Protein AF-A0A2I1I571-F1 (afdb_monomer_lite)

InterPro domains:
  IPR006336 Glutamate--cysteine ligase, GCS2 [PF04107] (4-107)
  IPR014746 Glutamine synthetase/guanido kinase, catalytic domain [SSF55931] (3-124)
  IPR050141 Glutamate--cysteine ligase type 2, YbdK subfamily [PTHR36510] (3-128)

Organism: NCBI:txid131111

pLDDT: mean 93.14, std 6.76, range [50.69, 98.62]

Radius of gyration: 17.2 Å; chains: 1; bounding box: 39×29×45 Å

Sequence (133 aa):
MTELRALSALVHALVETVSRDLDRGVAPVVLPRELLELNKWRASRFGTDADLVVNSAGDVAPFAQLLSDVLEWVRSAGVDLGCVEDLSVCAQMVGAGSQVSRLRAAFSSAADLRGPVRHAVAELRAGRPLWVD

Foldseek 3Di:
DLLVLLVVLLVQLVVVLQVVCVVVVNDDADEDPVLVVVQVVQCVVQPQQGWHQDHNVRDTDRSLVVLVVSLVSSVVVCVVVVNNVSNVVVNVCSVVHHLVVQLVVQVVVDPDNVSSVVLVVVCVVVVHHDDDD

Secondary structure (DSSP, 8-state):
-HHHHHHHHHHHHHHHHHHHHHHTT-PPP---HHHHHHHHHHHHHHGGG-EEE-STT--EEEHHHHHHHHHHHTHHHHHHTT-HHHHHHHHHHHHS--HHHHHHHHHHT-SSTHHHHHHHHHHHHHTS-----

Structure (mmCIF, N/CA/C/O backbone):
data_AF-A0A2I1I571-F1
#
_entry.id   AF-A0A2I1I571-F1
#
loop_
_atom_site.group_PDB
_atom_site.id
_atom_site.type_symbol
_atom_site.label_atom_id
_atom_site.label_alt_id
_atom_site.label_comp_id
_atom_site.label_asym_id
_atom_site.label_entity_id
_atom_site.label_seq_id
_atom_site.pdbx_PDB_ins_code
_atom_site.Cartn_x
_atom_site.Cartn_y
_atom_site.Cartn_z
_atom_site.occupancy
_atom_site.B_iso_or_equiv
_atom_site.auth_seq_id
_atom_site.auth_comp_id
_atom_site.auth_asym_id
_atom_site.auth_atom_id
_atom_site.pdbx_PDB_model_num
ATOM 1 N N . MET A 1 1 ? -5.675 -6.873 -16.491 1.00 85.12 1 MET A N 1
ATOM 2 C CA . MET A 1 1 ? -4.907 -5.900 -15.686 1.00 85.12 1 MET A CA 1
ATOM 3 C C . MET A 1 1 ? -4.801 -6.428 -14.263 1.00 85.12 1 MET A C 1
ATOM 5 O O . MET A 1 1 ? -5.714 -6.205 -13.484 1.00 85.12 1 MET A O 1
ATOM 9 N N . THR A 1 2 ? -3.755 -7.192 -13.946 1.00 91.38 2 THR A N 1
ATOM 10 C CA . THR A 1 2 ? -3.601 -7.864 -12.640 1.00 91.38 2 THR A CA 1
ATOM 11 C C . THR A 1 2 ? -3.270 -6.901 -11.502 1.00 91.38 2 THR A C 1
ATOM 13 O O . THR A 1 2 ? -3.966 -6.912 -10.499 1.00 91.38 2 THR A O 1
ATOM 16 N N . GLU A 1 3 ? -2.285 -6.013 -11.664 1.00 90.25 3 GLU A N 1
ATOM 17 C CA . GLU A 1 3 ? -1.891 -5.065 -10.602 1.00 90.25 3 GLU A CA 1
ATOM 18 C C . GLU A 1 3 ? -3.027 -4.094 -10.239 1.00 90.25 3 GLU A C 1
ATOM 20 O O . GLU A 1 3 ? -3.250 -3.805 -9.068 1.00 90.25 3 GLU A O 1
ATOM 25 N N . LEU A 1 4 ? -3.806 -3.644 -11.232 1.00 93.06 4 LEU A N 1
ATOM 26 C CA . LEU A 1 4 ? -4.989 -2.813 -10.986 1.00 93.06 4 LEU A CA 1
ATOM 27 C C . LEU A 1 4 ? -6.040 -3.562 -10.158 1.00 93.06 4 LEU A C 1
ATOM 29 O O . LEU A 1 4 ? -6.547 -3.013 -9.186 1.00 93.06 4 LEU A O 1
ATOM 33 N N . ARG A 1 5 ? -6.342 -4.817 -10.519 1.00 95.50 5 ARG A N 1
ATOM 34 C CA . ARG A 1 5 ? -7.282 -5.652 -9.760 1.00 95.50 5 ARG A CA 1
ATOM 35 C C . ARG A 1 5 ? -6.797 -5.888 -8.333 1.00 95.50 5 ARG A C 1
ATOM 37 O O . ARG A 1 5 ? -7.601 -5.784 -7.418 1.00 95.50 5 ARG A O 1
ATOM 44 N N . ALA A 1 6 ? -5.501 -6.128 -8.148 1.00 95.62 6 ALA A N 1
ATOM 45 C CA . ALA A 1 6 ? -4.889 -6.309 -6.836 1.00 95.62 6 ALA A CA 1
ATOM 46 C C . ALA A 1 6 ? -5.071 -5.073 -5.944 1.00 95.62 6 ALA A C 1
ATOM 48 O O . ALA A 1 6 ? -5.534 -5.182 -4.812 1.00 95.62 6 ALA A O 1
ATOM 49 N N . LEU A 1 7 ? -4.784 -3.877 -6.475 1.00 95.50 7 LEU A N 1
ATOM 50 C CA . LEU A 1 7 ? -4.987 -2.621 -5.750 1.00 95.50 7 LEU A CA 1
ATOM 51 C C . LEU A 1 7 ? -6.468 -2.370 -5.439 1.00 95.50 7 LEU A C 1
ATOM 53 O O . LEU A 1 7 ? -6.792 -1.969 -4.323 1.00 95.50 7 LEU A O 1
ATOM 57 N N . SER A 1 8 ? -7.372 -2.635 -6.387 1.00 97.94 8 SER A N 1
ATOM 58 C CA . SER A 1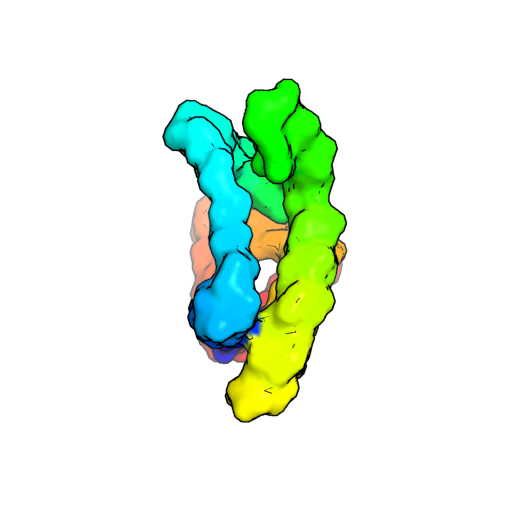 8 ? -8.817 -2.534 -6.149 1.00 97.94 8 SER A CA 1
ATOM 59 C C . SER A 1 8 ? -9.292 -3.510 -5.069 1.00 97.94 8 SER A C 1
ATOM 61 O O . SER A 1 8 ? -10.036 -3.109 -4.177 1.00 97.94 8 SER A O 1
ATOM 63 N N . ALA A 1 9 ? -8.830 -4.763 -5.109 1.00 98.25 9 ALA A N 1
ATOM 64 C CA . ALA A 1 9 ? -9.141 -5.778 -4.109 1.00 98.25 9 ALA A CA 1
ATOM 65 C C . ALA A 1 9 ? -8.639 -5.369 -2.719 1.00 98.25 9 ALA A C 1
ATOM 67 O O . ALA A 1 9 ? -9.403 -5.437 -1.761 1.00 98.25 9 ALA A O 1
ATOM 68 N N . LEU A 1 10 ? -7.400 -4.873 -2.618 1.00 98.19 10 LEU A N 1
ATOM 69 C CA . LEU A 1 10 ? -6.824 -4.393 -1.363 1.00 98.19 10 LEU A CA 1
ATOM 70 C C . LEU A 1 10 ? -7.628 -3.228 -0.779 1.00 98.19 10 LEU A C 1
ATOM 72 O O . LEU A 1 10 ? -7.955 -3.253 0.403 1.00 98.19 10 LEU A O 1
ATOM 76 N N . VAL A 1 11 ? -7.987 -2.233 -1.596 1.00 98.38 11 VAL A N 1
ATOM 77 C CA . VAL A 1 11 ? -8.801 -1.093 -1.143 1.00 98.38 11 VAL A CA 1
ATOM 78 C C . VAL A 1 11 ? -10.170 -1.559 -0.648 1.00 98.38 11 VAL A C 1
ATOM 80 O O . VAL A 1 11 ? -10.584 -1.158 0.436 1.00 98.38 11 VAL A O 1
ATOM 83 N N . HIS A 1 12 ? -10.866 -2.419 -1.398 1.00 98.44 12 HIS A N 1
ATOM 84 C CA . HIS A 1 12 ? -12.184 -2.914 -0.989 1.00 98.44 12 HIS A CA 1
ATOM 85 C C . HIS A 1 12 ? -12.114 -3.760 0.286 1.00 98.44 12 HIS A C 1
ATOM 87 O O . HIS A 1 12 ? -12.909 -3.550 1.198 1.00 98.44 12 HIS A O 1
ATOM 93 N N . ALA A 1 13 ? -11.145 -4.673 0.379 1.00 98.62 13 ALA A N 1
ATOM 94 C CA . ALA A 1 13 ? -10.983 -5.529 1.546 1.00 98.62 13 ALA A CA 1
ATOM 95 C C . ALA A 1 13 ? -10.575 -4.723 2.793 1.00 98.62 13 ALA A C 1
ATOM 97 O O . ALA A 1 13 ? -11.074 -5.001 3.881 1.00 98.62 13 ALA A O 1
ATOM 98 N N . LEU A 1 14 ? -9.741 -3.684 2.642 1.00 98.19 14 LEU A N 1
ATOM 99 C CA . LEU A 1 14 ? -9.412 -2.744 3.720 1.00 98.19 14 LEU A CA 1
ATOM 100 C C . LEU A 1 14 ? -10.646 -1.991 4.216 1.00 98.19 14 LEU A C 1
ATOM 102 O O . LEU A 1 14 ? -10.891 -1.960 5.417 1.00 98.19 14 LEU A O 1
ATOM 106 N N . VAL A 1 15 ? -11.420 -1.393 3.306 1.00 97.94 15 VAL A N 1
ATOM 107 C CA . VAL A 1 15 ? -12.623 -0.629 3.671 1.00 97.94 15 VAL A CA 1
ATOM 108 C C . VAL A 1 15 ? -13.629 -1.518 4.397 1.00 97.94 15 VAL A C 1
ATOM 110 O O . VAL A 1 15 ? -14.120 -1.135 5.455 1.00 97.94 15 VAL A O 1
ATOM 113 N N . GLU A 1 16 ? -13.887 -2.717 3.875 1.00 98.38 16 GLU A N 1
ATOM 114 C CA . GLU A 1 16 ? -14.800 -3.679 4.496 1.00 98.38 16 GLU A CA 1
ATOM 115 C C . GLU A 1 16 ? -14.307 -4.122 5.879 1.00 98.38 16 GLU A C 1
ATOM 117 O O . GLU A 1 16 ? -15.068 -4.135 6.845 1.00 98.38 16 GLU A O 1
ATOM 122 N N . THR A 1 17 ? -13.017 -4.440 6.007 1.00 98.31 17 THR A N 1
ATOM 123 C CA . THR A 1 17 ? -12.438 -4.879 7.285 1.00 98.31 17 THR A CA 1
ATOM 124 C C . THR A 1 17 ? -12.499 -3.767 8.332 1.00 98.31 17 THR A C 1
ATOM 126 O O . THR A 1 17 ? -12.945 -4.013 9.452 1.00 98.31 17 THR A O 1
ATOM 129 N N . VAL A 1 18 ? -12.149 -2.530 7.957 1.00 97.12 18 VAL A N 1
ATOM 130 C CA . VAL A 1 18 ? -12.264 -1.354 8.834 1.00 97.12 18 VAL A CA 1
ATOM 131 C C . VAL A 1 18 ? -13.719 -1.094 9.222 1.00 97.12 18 VAL A C 1
ATOM 133 O O . VAL A 1 18 ? -13.983 -0.790 10.381 1.00 97.12 18 VAL A O 1
ATOM 136 N N . SER A 1 19 ? -14.671 -1.240 8.295 1.00 97.38 19 SER A N 1
ATOM 137 C CA . SER A 1 19 ? -16.100 -1.092 8.602 1.00 97.38 19 SER A CA 1
ATOM 138 C C . SER A 1 19 ? -16.547 -2.096 9.667 1.00 97.38 19 SER A C 1
ATOM 140 O O . SER A 1 19 ? -17.153 -1.707 10.662 1.00 97.38 19 SER A O 1
ATOM 142 N N . ARG A 1 20 ? -16.178 -3.375 9.514 1.00 97.62 20 ARG A N 1
ATOM 143 C CA . ARG A 1 20 ? -16.486 -4.427 10.498 1.00 97.62 20 ARG A CA 1
ATOM 144 C C . ARG A 1 20 ? -15.832 -4.172 11.852 1.00 97.62 20 ARG A C 1
ATOM 146 O O . ARG A 1 20 ? -16.424 -4.479 12.883 1.00 97.62 20 ARG A O 1
ATOM 153 N N . ASP A 1 21 ? -14.605 -3.660 11.861 1.00 97.69 21 ASP A N 1
ATOM 154 C CA . ASP A 1 21 ? -13.910 -3.295 13.095 1.00 97.69 21 ASP A CA 1
ATOM 155 C C . ASP A 1 21 ? -14.633 -2.158 13.822 1.00 97.69 21 ASP A C 1
ATOM 157 O O . ASP A 1 21 ? -14.888 -2.273 15.023 1.00 97.69 21 ASP A O 1
ATOM 161 N N . LEU A 1 22 ? -15.073 -1.128 13.096 1.00 97.12 22 LEU A N 1
ATOM 162 C CA . LEU A 1 22 ? -15.876 -0.041 13.656 1.00 97.12 22 LEU A CA 1
ATOM 163 C C . LEU A 1 22 ? -17.208 -0.540 14.229 1.00 97.12 22 LEU A C 1
ATOM 165 O O . LEU A 1 22 ? -17.551 -0.172 15.354 1.00 97.12 22 LEU A O 1
ATOM 169 N N . ASP A 1 23 ? -17.915 -1.427 13.522 1.00 97.81 23 ASP A N 1
ATOM 170 C CA . ASP A 1 23 ? -19.165 -2.035 14.004 1.00 97.81 23 ASP A CA 1
ATOM 171 C C . ASP A 1 23 ? -18.959 -2.872 15.281 1.00 97.81 23 ASP A C 1
ATOM 173 O O . ASP A 1 23 ? -19.856 -2.984 16.119 1.00 97.81 23 ASP A O 1
ATOM 177 N N . ARG A 1 24 ? -17.755 -3.431 15.472 1.00 97.69 24 ARG A N 1
ATOM 178 C CA . ARG A 1 24 ? -17.343 -4.145 16.693 1.00 97.69 24 ARG A CA 1
ATOM 179 C C . ARG A 1 24 ? -16.814 -3.230 17.803 1.00 97.69 24 ARG A C 1
ATOM 181 O O . ARG A 1 24 ? -16.449 -3.728 18.868 1.00 97.69 24 ARG A O 1
ATOM 188 N N . GLY A 1 25 ? -16.754 -1.918 17.583 1.00 97.75 25 GLY A N 1
ATOM 189 C CA . GLY A 1 25 ? -16.200 -0.953 18.536 1.00 97.75 25 GLY A CA 1
ATOM 190 C C . GLY A 1 25 ? -14.667 -0.908 18.576 1.00 97.75 25 GLY A C 1
ATOM 191 O O . GLY A 1 25 ? -14.098 -0.360 19.520 1.00 97.75 25 GLY A O 1
ATOM 192 N N . VAL A 1 26 ? -13.987 -1.466 17.572 1.00 97.06 26 VAL A N 1
ATOM 193 C CA . VAL A 1 26 ? -12.531 -1.379 17.408 1.00 97.06 26 VAL A CA 1
ATOM 194 C C . VAL A 1 26 ? -12.201 -0.100 16.639 1.00 97.06 26 VAL A C 1
ATOM 196 O O . VAL A 1 26 ? -12.469 0.022 15.445 1.00 97.06 26 VAL A O 1
ATOM 199 N N . ALA A 1 27 ? -11.626 0.882 17.332 1.00 91.50 27 ALA A N 1
ATOM 200 C CA . ALA A 1 27 ? -11.228 2.144 16.717 1.00 91.50 27 ALA A CA 1
ATOM 201 C C . ALA A 1 27 ? -9.887 2.014 15.965 1.00 91.50 27 ALA A C 1
ATOM 203 O O . ALA A 1 27 ? -8.982 1.326 16.445 1.00 91.50 27 ALA A O 1
ATOM 204 N N . PRO A 1 28 ? -9.711 2.708 14.826 1.00 87.31 28 PRO A N 1
ATOM 205 C CA . PRO A 1 28 ? -8.441 2.728 14.114 1.00 87.31 28 PRO A CA 1
ATOM 206 C C . PRO A 1 28 ? -7.359 3.457 14.918 1.00 87.31 28 PRO A C 1
ATOM 208 O O . PRO A 1 28 ? -7.624 4.432 15.625 1.00 87.31 28 PRO A O 1
ATOM 211 N N . VAL A 1 29 ? -6.111 3.017 14.752 1.00 86.19 29 VAL A N 1
ATOM 212 C CA . VAL A 1 29 ? -4.949 3.720 15.305 1.00 86.19 29 VAL A CA 1
ATOM 213 C C . VAL A 1 29 ? -4.794 5.066 14.599 1.00 86.19 29 VAL A C 1
ATOM 215 O O . VAL A 1 29 ? -4.704 5.135 13.373 1.00 86.19 29 VAL A O 1
ATOM 218 N N . VAL A 1 30 ? -4.727 6.144 15.378 1.00 89.12 30 VAL A N 1
ATOM 219 C CA . VAL A 1 30 ? -4.508 7.499 14.863 1.00 89.12 30 VAL A CA 1
ATOM 220 C C . VAL A 1 30 ? -3.061 7.900 15.117 1.00 89.12 30 VAL A C 1
ATOM 222 O O . VAL A 1 30 ? -2.644 8.074 16.261 1.00 89.12 30 VAL A O 1
ATOM 225 N N . LEU A 1 31 ? -2.295 8.064 14.039 1.00 92.94 31 LEU A N 1
ATOM 226 C CA . LEU A 1 31 ? -0.953 8.640 14.100 1.00 92.94 31 LEU A CA 1
ATOM 227 C C . LEU A 1 31 ? -1.017 10.171 13.964 1.00 92.94 31 LEU A C 1
ATOM 229 O O . LEU A 1 31 ? -1.855 10.680 13.211 1.00 92.94 31 LEU A O 1
ATOM 233 N N . PRO A 1 32 ? -0.111 10.915 14.630 1.00 95.75 32 PRO A N 1
ATOM 234 C CA . PRO A 1 32 ? 0.128 12.326 14.344 1.00 95.75 32 PRO A CA 1
ATOM 235 C C . PRO A 1 32 ? 0.297 12.589 12.844 1.00 95.75 32 PRO A C 1
ATOM 237 O O . PRO A 1 32 ? 0.902 11.790 12.119 1.00 95.75 32 PRO A O 1
ATOM 240 N N . ARG A 1 33 ? -0.217 13.731 12.372 1.00 95.88 33 ARG A N 1
ATOM 241 C CA . ARG A 1 33 ? -0.211 14.101 10.948 1.00 95.88 33 ARG A CA 1
ATOM 242 C C . ARG A 1 33 ? 1.198 14.078 10.367 1.00 95.88 33 ARG A C 1
ATOM 244 O O . ARG A 1 33 ? 1.394 13.625 9.246 1.00 95.88 33 ARG A O 1
ATOM 251 N N . GLU A 1 34 ? 2.169 14.539 11.134 1.00 96.69 34 GLU A N 1
ATOM 252 C CA . GLU A 1 34 ? 3.569 14.645 10.746 1.00 96.69 34 GLU A CA 1
ATOM 253 C C . GLU A 1 34 ? 4.170 13.262 10.451 1.00 96.69 34 GLU A C 1
ATOM 255 O O . GLU A 1 34 ? 4.916 13.107 9.484 1.00 96.69 34 GLU A O 1
ATOM 260 N N . LEU A 1 35 ? 3.789 12.235 11.223 1.00 97.31 35 LEU A N 1
ATOM 261 C CA . LEU A 1 35 ? 4.228 10.853 11.001 1.00 97.31 35 LEU A CA 1
ATOM 262 C C . LEU A 1 35 ? 3.553 10.229 9.771 1.00 97.31 35 LEU A C 1
ATOM 264 O O . LEU A 1 35 ? 4.193 9.487 9.026 1.00 97.31 35 LEU A O 1
ATOM 268 N N . LEU A 1 36 ? 2.288 10.571 9.505 1.00 95.69 36 LEU A N 1
ATOM 269 C CA . LEU A 1 36 ? 1.607 10.156 8.273 1.00 95.69 36 LEU A CA 1
ATOM 270 C C . LEU A 1 36 ? 2.261 10.769 7.028 1.00 95.69 36 LEU A C 1
ATOM 272 O O . LEU A 1 36 ? 2.478 10.067 6.039 1.00 95.69 36 LEU A O 1
ATOM 276 N N . GLU A 1 37 ? 2.608 12.058 7.067 1.00 97.75 37 GLU A N 1
ATOM 277 C CA . GLU A 1 37 ? 3.320 12.719 5.966 1.00 97.75 37 GLU A CA 1
ATOM 278 C C . GLU A 1 37 ? 4.734 12.151 5.776 1.00 97.75 37 GLU A C 1
ATOM 280 O O . GLU A 1 37 ? 5.164 11.933 4.640 1.00 97.75 37 GLU A O 1
ATOM 285 N N . LEU A 1 38 ? 5.429 11.807 6.866 1.00 97.81 38 LEU A N 1
ATOM 286 C CA . LEU A 1 38 ? 6.706 11.099 6.793 1.00 97.81 38 LEU A CA 1
ATOM 287 C C . LEU A 1 38 ? 6.557 9.741 6.091 1.00 97.81 38 LEU A C 1
ATOM 289 O O . LEU A 1 38 ? 7.341 9.432 5.193 1.00 97.81 38 LEU A O 1
ATOM 293 N N . ASN A 1 39 ? 5.536 8.952 6.435 1.00 97.38 39 ASN A N 1
ATOM 294 C CA . ASN A 1 39 ? 5.267 7.678 5.764 1.00 97.38 39 ASN A CA 1
ATOM 295 C C . ASN A 1 39 ? 4.974 7.855 4.271 1.00 97.38 39 ASN A C 1
ATOM 297 O O . ASN A 1 39 ? 5.512 7.104 3.458 1.00 97.38 39 ASN A O 1
ATOM 301 N N . LYS A 1 40 ? 4.200 8.876 3.880 1.00 97.44 40 LYS A N 1
ATOM 302 C CA . LYS A 1 40 ? 3.957 9.189 2.460 1.00 97.44 40 LYS A CA 1
ATOM 303 C C . LYS A 1 40 ? 5.248 9.520 1.719 1.00 97.44 40 LYS A C 1
ATOM 305 O O . LYS A 1 40 ? 5.451 9.045 0.598 1.00 97.44 40 LYS A O 1
ATOM 310 N N . TRP A 1 41 ? 6.131 10.306 2.334 1.00 97.69 41 TRP A N 1
ATOM 311 C CA . TRP A 1 41 ? 7.431 10.625 1.750 1.00 97.69 41 TRP A CA 1
ATOM 312 C C . TRP A 1 41 ? 8.305 9.371 1.600 1.00 97.69 41 TRP A C 1
ATOM 314 O O . TRP A 1 41 ? 8.827 9.123 0.511 1.00 97.69 41 TRP A O 1
ATOM 324 N N . ARG A 1 42 ? 8.414 8.540 2.650 1.00 97.44 42 ARG A N 1
ATOM 325 C CA . ARG A 1 42 ? 9.199 7.290 2.631 1.00 97.44 42 ARG A CA 1
ATOM 326 C C . ARG A 1 42 ? 8.683 6.328 1.561 1.00 97.44 42 ARG A C 1
ATOM 328 O O . ARG A 1 42 ? 9.473 5.862 0.742 1.00 97.44 42 ARG A O 1
ATOM 335 N N . ALA A 1 43 ? 7.370 6.116 1.495 1.00 95.25 43 ALA A N 1
ATOM 336 C CA . ALA A 1 43 ? 6.737 5.286 0.472 1.00 95.25 43 ALA A CA 1
ATOM 337 C C . ALA A 1 43 ? 6.990 5.825 -0.947 1.00 95.25 43 ALA A C 1
ATOM 339 O O . ALA A 1 43 ? 7.339 5.066 -1.846 1.00 95.25 43 ALA A O 1
ATOM 340 N N . SER A 1 44 ? 6.902 7.142 -1.153 1.00 94.88 44 SER A N 1
ATOM 341 C CA . SER A 1 44 ? 7.174 7.750 -2.465 1.00 94.88 44 SER A CA 1
ATOM 342 C C . SER A 1 44 ? 8.642 7.614 -2.885 1.00 94.88 44 SER A C 1
ATOM 344 O O . SER A 1 44 ? 8.943 7.480 -4.071 1.00 94.88 44 SER A O 1
ATOM 346 N N . ARG A 1 45 ? 9.574 7.661 -1.925 1.00 94.50 45 ARG A N 1
ATOM 347 C CA . ARG A 1 45 ? 11.018 7.643 -2.192 1.00 94.50 45 ARG A CA 1
ATOM 348 C C . ARG A 1 45 ? 11.594 6.239 -2.361 1.00 94.50 45 ARG A C 1
ATOM 350 O O . ARG A 1 45 ? 12.509 6.069 -3.175 1.00 94.50 45 ARG A O 1
ATOM 357 N N . PHE A 1 46 ? 11.117 5.286 -1.565 1.00 92.69 46 PHE A N 1
ATOM 358 C CA . PHE A 1 46 ? 11.670 3.933 -1.465 1.00 92.69 46 PHE A CA 1
ATOM 359 C C . PHE A 1 46 ? 10.713 2.852 -1.984 1.00 92.69 46 PHE A C 1
ATOM 361 O O . PHE A 1 46 ? 11.136 1.723 -2.203 1.00 92.69 46 PHE A O 1
ATOM 368 N N . GLY A 1 47 ? 9.451 3.189 -2.263 1.00 91.25 47 GLY A N 1
ATOM 369 C CA . GLY A 1 47 ? 8.476 2.239 -2.790 1.00 91.25 47 GLY A CA 1
ATOM 370 C C . GLY A 1 47 ? 8.269 1.062 -1.840 1.00 91.25 47 GLY A C 1
ATOM 371 O O . GLY A 1 47 ? 8.031 1.250 -0.650 1.00 91.25 47 GLY A O 1
ATOM 372 N N . THR A 1 48 ? 8.381 -0.152 -2.379 1.00 91.12 48 THR A N 1
ATOM 373 C CA . THR A 1 48 ? 8.221 -1.410 -1.635 1.00 91.12 48 THR A CA 1
ATOM 374 C C . THR A 1 48 ? 9.339 -1.678 -0.626 1.00 91.12 48 THR A C 1
ATOM 376 O O . THR A 1 48 ? 9.140 -2.485 0.275 1.00 91.12 48 THR A O 1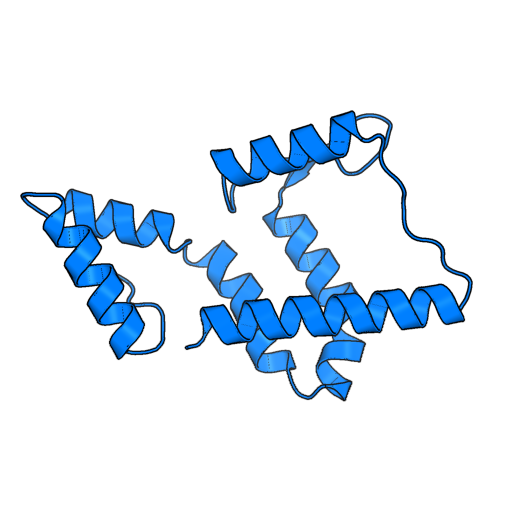
ATOM 379 N N . ASP A 1 49 ? 10.471 -0.978 -0.745 1.00 92.12 49 ASP A N 1
ATOM 380 C CA . ASP A 1 49 ? 11.640 -1.118 0.134 1.00 92.12 49 ASP A CA 1
ATOM 381 C C . ASP A 1 49 ? 11.615 -0.113 1.304 1.00 92.12 49 ASP A C 1
ATOM 383 O O . ASP A 1 49 ? 12.613 0.082 1.995 1.00 92.12 49 ASP A O 1
AT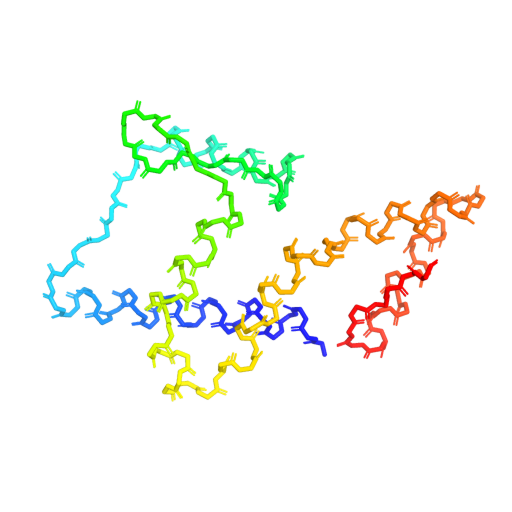OM 387 N N . ALA A 1 50 ? 10.502 0.599 1.504 1.00 95.56 50 ALA A N 1
ATOM 388 C CA . ALA A 1 50 ? 10.365 1.557 2.592 1.00 95.56 50 ALA A CA 1
ATOM 389 C C . ALA A 1 50 ? 10.194 0.849 3.945 1.00 95.56 50 ALA A C 1
ATOM 391 O O . ALA A 1 50 ? 9.355 -0.040 4.068 1.00 95.56 50 ALA A O 1
ATOM 392 N N . ASP A 1 51 ? 10.859 1.333 4.996 1.00 97.69 51 ASP A N 1
ATOM 393 C CA . ASP A 1 51 ? 10.339 1.142 6.359 1.00 97.69 51 ASP A CA 1
ATOM 394 C C . ASP A 1 51 ? 9.324 2.242 6.667 1.00 97.69 51 ASP A C 1
ATOM 396 O O . ASP A 1 51 ? 9.536 3.393 6.278 1.00 97.69 51 ASP A O 1
ATOM 400 N N . LEU A 1 52 ? 8.243 1.922 7.368 1.00 97.62 52 LEU A N 1
ATOM 401 C CA . LEU A 1 52 ? 7.191 2.866 7.740 1.00 97.62 52 LEU A CA 1
ATOM 402 C C . LEU A 1 52 ? 7.092 2.981 9.256 1.00 97.62 52 LEU A C 1
ATOM 404 O O . LEU A 1 52 ? 7.283 2.002 9.969 1.00 97.62 52 LEU A O 1
ATOM 408 N N . VAL A 1 53 ? 6.771 4.178 9.737 1.00 97.25 53 VAL A N 1
ATOM 409 C CA . VAL A 1 53 ? 6.464 4.449 11.141 1.00 97.25 53 VAL A CA 1
ATOM 410 C C . VAL A 1 53 ? 5.144 3.776 11.512 1.00 97.25 53 VAL A C 1
ATOM 412 O O . VAL A 1 53 ? 4.139 4.003 10.833 1.00 97.25 53 VAL A O 1
ATOM 415 N N . VAL A 1 54 ? 5.140 2.979 12.582 1.00 95.62 54 VAL A N 1
ATOM 416 C CA . VAL A 1 54 ? 3.993 2.143 12.989 1.00 95.62 54 VAL A CA 1
ATOM 417 C C . VAL A 1 54 ? 3.283 2.629 14.251 1.00 95.62 54 VAL A C 1
ATOM 419 O O . VAL A 1 54 ? 2.169 2.196 14.536 1.00 95.62 54 VAL A O 1
ATOM 422 N N . ASN A 1 55 ? 3.898 3.530 15.018 1.00 94.38 55 ASN A N 1
ATOM 423 C CA . ASN A 1 55 ? 3.314 4.061 16.246 1.00 94.38 55 ASN A CA 1
ATOM 424 C C . ASN A 1 55 ? 3.781 5.495 16.543 1.00 94.38 55 ASN A C 1
ATOM 426 O O . ASN A 1 55 ? 4.655 6.048 15.875 1.00 94.38 55 ASN A O 1
ATOM 430 N N . SER A 1 56 ? 3.191 6.106 17.571 1.00 92.44 56 SER A N 1
ATOM 431 C CA . SER A 1 56 ? 3.515 7.470 18.003 1.00 92.44 56 SER A CA 1
ATOM 432 C C . SER A 1 56 ? 4.892 7.613 18.659 1.00 92.44 56 SER A C 1
ATOM 434 O O . SER A 1 56 ? 5.353 8.739 18.819 1.00 92.44 56 SER A O 1
ATOM 436 N N . ALA A 1 57 ? 5.541 6.508 19.046 1.00 93.19 57 ALA A N 1
ATOM 437 C CA . ALA A 1 57 ? 6.911 6.518 19.561 1.00 93.19 57 ALA A CA 1
ATOM 438 C C . ALA A 1 57 ? 7.956 6.639 18.436 1.00 93.19 57 ALA A C 1
ATOM 440 O O . ALA A 1 57 ? 9.116 6.936 18.710 1.00 93.19 57 ALA A O 1
ATOM 441 N N . GLY A 1 58 ? 7.539 6.473 17.175 1.00 92.94 58 GLY A N 1
ATOM 442 C CA . GLY A 1 58 ? 8.419 6.569 16.015 1.00 92.94 58 GLY A CA 1
ATOM 443 C C . GLY A 1 58 ? 9.069 5.245 15.618 1.00 92.94 58 GLY A C 1
ATOM 444 O O . GLY A 1 58 ? 9.980 5.263 14.791 1.00 92.94 58 GLY A O 1
ATOM 445 N N . ASP A 1 59 ? 8.607 4.115 16.165 1.00 96.44 59 ASP A N 1
ATOM 446 C CA . ASP A 1 59 ? 9.099 2.799 15.755 1.00 96.44 59 ASP A CA 1
ATOM 447 C C . ASP A 1 59 ? 8.800 2.559 14.275 1.00 96.44 59 ASP A C 1
ATOM 449 O O . ASP A 1 59 ? 7.766 2.999 13.759 1.00 96.44 59 ASP A O 1
ATOM 453 N N . VAL A 1 60 ? 9.698 1.845 13.595 1.00 97.75 60 VAL A N 1
ATOM 454 C CA . VAL A 1 60 ? 9.595 1.558 12.162 1.00 97.75 60 VAL A CA 1
ATOM 455 C C . VAL A 1 60 ? 9.560 0.061 11.881 1.00 97.75 60 VAL A C 1
ATOM 457 O O . VAL A 1 60 ? 10.201 -0.721 12.580 1.00 97.75 60 VAL A O 1
ATOM 460 N N . ALA A 1 61 ? 8.848 -0.327 10.824 1.00 97.88 61 ALA A N 1
ATOM 461 C CA . ALA A 1 61 ? 8.832 -1.694 10.313 1.00 97.88 61 ALA A CA 1
ATOM 462 C C . ALA A 1 61 ? 8.884 -1.722 8.774 1.00 97.88 61 ALA A C 1
ATOM 464 O O . ALA A 1 61 ? 8.349 -0.806 8.137 1.00 97.88 61 ALA A O 1
ATOM 465 N N . PRO A 1 62 ? 9.476 -2.764 8.159 1.00 97.19 62 PRO A N 1
ATOM 466 C CA . PRO A 1 62 ? 9.523 -2.895 6.706 1.00 97.19 62 PRO A CA 1
ATOM 467 C C . PRO A 1 62 ? 8.122 -2.979 6.093 1.00 97.19 62 PRO A C 1
ATOM 469 O O . PRO A 1 62 ? 7.279 -3.745 6.565 1.00 97.19 62 PRO A O 1
ATOM 472 N N . PHE A 1 63 ? 7.882 -2.263 4.991 1.00 95.50 63 PHE A N 1
ATOM 473 C CA . PHE A 1 63 ? 6.604 -2.299 4.271 1.00 95.50 63 PHE A CA 1
ATOM 474 C C . PHE A 1 63 ? 6.207 -3.719 3.859 1.00 95.50 63 PHE A C 1
ATOM 476 O O . PHE A 1 63 ? 5.035 -4.070 3.944 1.00 95.50 63 PHE A O 1
ATOM 483 N N . ALA A 1 64 ? 7.171 -4.552 3.461 1.00 93.19 64 ALA A N 1
ATOM 484 C CA . ALA A 1 64 ? 6.916 -5.944 3.105 1.00 93.19 64 ALA A CA 1
ATOM 485 C C . ALA A 1 64 ? 6.271 -6.743 4.252 1.00 93.19 64 ALA A C 1
ATOM 487 O O . ALA A 1 64 ? 5.323 -7.492 4.018 1.00 93.19 64 ALA A O 1
ATOM 488 N N . GLN A 1 65 ? 6.742 -6.539 5.487 1.00 96.06 65 GLN A N 1
ATOM 489 C CA . GLN A 1 65 ? 6.151 -7.166 6.668 1.00 96.06 65 GLN A CA 1
ATOM 490 C C . GLN A 1 65 ? 4.757 -6.597 6.942 1.00 96.06 65 GLN A C 1
ATOM 492 O O . GLN A 1 65 ? 3.801 -7.354 7.080 1.00 96.06 65 GLN A O 1
ATOM 497 N N . LEU A 1 66 ? 4.625 -5.268 6.934 1.00 96.06 66 LE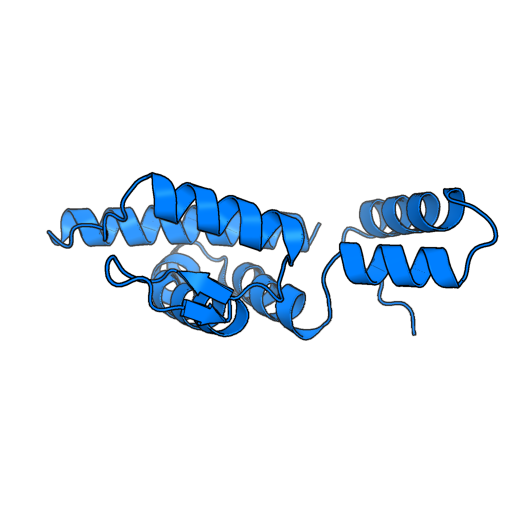U A N 1
ATOM 498 C CA . LEU A 1 66 ? 3.346 -4.596 7.176 1.00 96.06 66 LEU A CA 1
ATOM 499 C C . LEU A 1 66 ? 2.273 -5.005 6.165 1.00 96.06 66 LEU A C 1
ATOM 501 O O . LEU A 1 66 ? 1.119 -5.197 6.534 1.00 96.06 66 LEU A O 1
ATOM 505 N N . LEU A 1 67 ? 2.640 -5.169 4.893 1.00 96.12 67 LEU A N 1
ATOM 506 C CA . LEU A 1 67 ? 1.719 -5.652 3.873 1.00 96.12 67 LEU A CA 1
ATOM 507 C C . LEU A 1 67 ? 1.280 -7.090 4.161 1.00 96.12 67 LEU A C 1
ATOM 509 O O . LEU A 1 67 ? 0.105 -7.390 3.983 1.00 96.12 67 LEU A O 1
ATOM 513 N N . SER A 1 68 ? 2.182 -7.964 4.617 1.00 96.25 68 SER A N 1
ATOM 514 C CA . SER A 1 68 ? 1.816 -9.327 5.023 1.00 96.25 68 SER A CA 1
ATOM 515 C C . SER A 1 68 ? 0.789 -9.315 6.157 1.00 96.25 68 SER A C 1
ATOM 517 O O . SER A 1 68 ? -0.211 -10.027 6.081 1.00 96.25 68 SER A O 1
ATOM 519 N N . ASP A 1 69 ? 0.999 -8.470 7.168 1.00 96.81 69 ASP A N 1
ATOM 520 C CA . ASP A 1 69 ? 0.080 -8.334 8.303 1.00 96.81 69 ASP A CA 1
ATOM 521 C C . ASP A 1 69 ? -1.284 -7.782 7.853 1.00 96.81 69 ASP A C 1
ATOM 523 O O . ASP A 1 69 ? -2.335 -8.283 8.257 1.00 96.81 69 ASP A O 1
ATOM 527 N N . VAL A 1 70 ? -1.285 -6.796 6.949 1.00 96.94 70 VAL A N 1
ATOM 528 C CA . VAL A 1 70 ? -2.511 -6.246 6.351 1.00 96.94 70 VAL A CA 1
ATOM 529 C C . VAL A 1 70 ? -3.255 -7.297 5.529 1.00 96.94 70 VAL A C 1
ATOM 531 O O . VAL A 1 70 ? -4.472 -7.403 5.652 1.00 96.94 70 VAL A O 1
ATOM 534 N N . LEU A 1 71 ? -2.557 -8.077 4.700 1.00 97.88 71 LEU A N 1
ATOM 535 C CA . LEU A 1 71 ? -3.176 -9.121 3.879 1.00 97.88 71 LEU A CA 1
ATOM 536 C C . LEU A 1 71 ? -3.821 -10.214 4.737 1.00 97.88 71 LEU A C 1
ATOM 538 O O . LEU A 1 71 ? -4.871 -10.735 4.361 1.00 97.88 71 LEU A O 1
ATOM 542 N N . GLU A 1 72 ? -3.236 -10.528 5.894 1.00 98.12 72 GLU A N 1
ATOM 543 C CA . GLU A 1 72 ? -3.861 -11.424 6.865 1.00 98.12 72 GLU A CA 1
ATOM 544 C C . GLU A 1 72 ? -5.107 -10.794 7.494 1.00 98.12 72 GLU A C 1
ATOM 546 O O . GLU A 1 72 ? -6.169 -11.415 7.515 1.00 98.12 72 GLU A O 1
ATOM 551 N N . TRP A 1 73 ? -5.009 -9.542 7.947 1.00 97.62 73 TRP A N 1
ATOM 552 C CA . TRP A 1 73 ? -6.123 -8.824 8.569 1.00 97.62 73 TRP A CA 1
ATOM 553 C C . TRP A 1 73 ? -7.345 -8.723 7.647 1.00 97.62 73 TRP A C 1
ATOM 555 O O . TRP A 1 73 ? -8.472 -8.952 8.088 1.00 97.62 73 TRP A O 1
ATOM 565 N N . VAL A 1 74 ? -7.135 -8.472 6.350 1.00 98.38 74 VAL A N 1
ATOM 566 C CA . VAL A 1 74 ? -8.228 -8.340 5.373 1.00 98.38 74 VAL A CA 1
ATOM 567 C C . VAL A 1 74 ? -8.682 -9.667 4.752 1.00 98.38 74 VAL A C 1
ATOM 569 O O . VAL A 1 74 ? -9.599 -9.675 3.927 1.00 98.38 74 VAL A O 1
ATOM 572 N N . ARG A 1 75 ? -8.083 -10.807 5.135 1.00 98.00 75 ARG A N 1
ATOM 573 C CA . ARG A 1 75 ? -8.333 -12.124 4.517 1.00 98.00 75 ARG A CA 1
ATOM 574 C C . ARG A 1 75 ? -9.816 -12.496 4.509 1.00 98.00 75 ARG A C 1
ATOM 576 O O . ARG A 1 75 ? -10.324 -12.937 3.481 1.00 98.00 75 ARG A O 1
ATOM 583 N N . SER A 1 76 ? -10.518 -12.307 5.629 1.00 98.25 76 SER A N 1
ATOM 584 C CA . SER A 1 76 ? -11.948 -12.642 5.732 1.00 98.25 76 SER A CA 1
ATOM 585 C C . SER A 1 76 ? -12.806 -11.806 4.782 1.00 98.25 76 SER A C 1
ATOM 587 O O . SER A 1 76 ? -13.666 -12.366 4.110 1.00 98.25 76 SER A O 1
ATOM 589 N N . ALA A 1 77 ? -12.554 -10.498 4.681 1.00 98.50 77 ALA A N 1
ATOM 590 C CA . ALA A 1 77 ? -13.252 -9.648 3.720 1.00 98.50 77 ALA A CA 1
ATOM 591 C C . ALA A 1 77 ? -12.933 -10.068 2.279 1.00 98.50 77 ALA A C 1
ATOM 593 O O . ALA A 1 77 ? -13.822 -10.114 1.436 1.00 98.50 77 ALA A O 1
ATOM 594 N N . GLY A 1 78 ? -11.679 -10.440 2.004 1.00 98.31 78 GLY A N 1
ATOM 595 C CA . GLY A 1 78 ? -11.264 -10.954 0.702 1.00 98.31 78 GLY A CA 1
ATOM 596 C C . GLY A 1 78 ? -12.015 -12.216 0.268 1.00 98.31 78 GLY A C 1
ATOM 597 O O . GLY A 1 78 ? -12.378 -12.334 -0.902 1.00 98.31 78 GLY A O 1
ATOM 598 N N . VAL A 1 79 ? -12.277 -13.139 1.201 1.00 98.50 79 VAL A N 1
ATOM 599 C CA . VAL A 1 79 ? -13.090 -14.344 0.952 1.00 98.50 79 VAL A CA 1
ATOM 600 C C . VAL A 1 79 ? -14.525 -13.963 0.601 1.00 98.50 79 VAL A C 1
ATOM 602 O O . VAL A 1 79 ? -15.030 -14.403 -0.429 1.00 98.50 79 VAL A O 1
ATOM 605 N N . ASP A 1 80 ? -15.157 -13.109 1.407 1.00 98.38 80 ASP A N 1
ATOM 606 C CA . ASP A 1 80 ? -16.557 -12.714 1.206 1.00 98.38 80 ASP A CA 1
ATOM 607 C C . ASP A 1 80 ? -16.761 -11.926 -0.099 1.00 98.38 80 ASP A C 1
ATOM 609 O O . ASP A 1 80 ? -17.783 -12.067 -0.769 1.00 98.38 80 ASP A O 1
ATOM 613 N N . LEU A 1 81 ? -15.768 -11.118 -0.483 1.00 98.06 81 LEU A N 1
ATOM 614 C CA . LEU A 1 81 ? -15.758 -10.343 -1.725 1.00 98.06 81 LEU A CA 1
ATOM 615 C C . LEU A 1 81 ? -15.326 -11.164 -2.953 1.00 98.06 81 LEU A C 1
ATOM 617 O O . LEU A 1 81 ? -15.399 -10.656 -4.072 1.00 98.06 81 LEU A O 1
ATOM 621 N N . GLY A 1 82 ? -14.854 -12.402 -2.768 1.00 98.19 82 GLY A N 1
ATOM 622 C CA . GLY A 1 82 ? -14.352 -13.248 -3.853 1.00 98.19 82 GLY A CA 1
ATOM 623 C C . GLY A 1 82 ? -13.101 -12.690 -4.542 1.00 98.19 82 GLY A C 1
ATOM 624 O O . GLY A 1 82 ? -12.964 -12.825 -5.756 1.00 98.19 82 GLY A O 1
ATOM 625 N N . CYS A 1 83 ? -12.211 -12.023 -3.798 1.00 98.00 83 CYS A N 1
ATOM 626 C CA . CYS A 1 83 ? -11.021 -11.354 -4.339 1.00 98.00 83 CYS A CA 1
ATOM 627 C C . CYS A 1 83 ? -9.692 -11.842 -3.733 1.00 98.00 83 CYS A C 1
ATOM 629 O O . CYS A 1 83 ? -8.668 -11.166 -3.849 1.00 98.00 83 CYS A O 1
ATOM 631 N N . VAL A 1 84 ? -9.679 -13.025 -3.108 1.00 97.38 84 VAL A N 1
ATOM 632 C CA . VAL A 1 84 ? -8.478 -13.615 -2.481 1.00 97.38 84 VAL A CA 1
ATOM 633 C C . VAL A 1 84 ? -7.337 -13.784 -3.485 1.00 97.38 84 VAL A C 1
ATOM 635 O O . VAL A 1 84 ? -6.188 -13.463 -3.172 1.00 97.38 84 VAL A O 1
ATOM 638 N N . GLU A 1 85 ? -7.630 -14.242 -4.703 1.00 95.94 85 GLU A N 1
ATOM 639 C CA . GLU A 1 85 ? -6.610 -14.387 -5.741 1.00 95.94 85 GLU A CA 1
ATOM 640 C C . GLU A 1 85 ? -6.002 -13.034 -6.124 1.00 95.94 85 GLU A C 1
ATOM 642 O O . GLU A 1 85 ? -4.786 -12.937 -6.291 1.00 95.94 85 GLU A O 1
ATOM 647 N N . ASP A 1 86 ? -6.815 -11.979 -6.207 1.00 96.62 86 ASP A N 1
ATOM 648 C CA . ASP A 1 86 ? -6.343 -10.627 -6.513 1.00 96.62 86 ASP A CA 1
ATOM 649 C C . ASP A 1 86 ? -5.494 -10.051 -5.363 1.00 96.62 86 ASP A C 1
ATOM 651 O O . ASP A 1 86 ? -4.449 -9.454 -5.618 1.00 96.62 86 ASP A O 1
ATOM 655 N N . LEU A 1 87 ? -5.865 -10.298 -4.101 1.00 96.88 87 LEU A N 1
ATOM 656 C CA . LEU A 1 87 ? -5.062 -9.916 -2.929 1.00 96.88 87 LEU A CA 1
ATOM 657 C C . LEU A 1 87 ? -3.690 -10.606 -2.913 1.00 96.88 87 LEU A C 1
ATOM 659 O O . LEU A 1 87 ? -2.689 -9.991 -2.542 1.00 96.88 87 LEU A O 1
ATOM 663 N N . SER A 1 88 ? -3.610 -11.860 -3.369 1.00 93.69 88 SER A N 1
ATOM 664 C CA . SER A 1 88 ? -2.338 -12.594 -3.438 1.00 93.69 88 SER A CA 1
ATOM 665 C C . SER A 1 88 ? -1.313 -11.932 -4.373 1.00 93.69 88 SER A C 1
ATOM 667 O O . SER A 1 88 ? -0.103 -12.054 -4.164 1.00 93.69 88 SER A O 1
ATOM 669 N N . VAL A 1 89 ? -1.779 -11.170 -5.371 1.00 93.50 89 VAL A N 1
ATOM 670 C CA . VAL A 1 89 ? -0.915 -10.431 -6.301 1.00 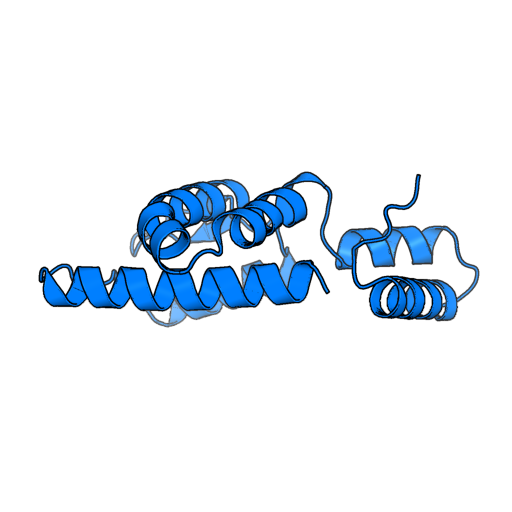93.50 89 VAL A CA 1
ATOM 671 C C . VAL A 1 89 ? -0.183 -9.288 -5.591 1.00 93.50 89 VAL A C 1
ATOM 673 O O . VAL A 1 89 ? 0.951 -8.987 -5.960 1.00 93.50 89 VAL A O 1
ATOM 676 N N . CYS A 1 90 ? -0.747 -8.696 -4.532 1.00 93.50 90 CYS A N 1
ATOM 677 C CA . CYS A 1 90 ? -0.062 -7.656 -3.755 1.00 93.50 90 CYS A CA 1
ATOM 678 C C . CYS A 1 90 ? 1.267 -8.161 -3.169 1.00 93.50 90 CYS A C 1
ATOM 680 O O . CYS A 1 90 ? 2.282 -7.471 -3.264 1.00 93.50 90 CYS A O 1
ATOM 682 N N . ALA A 1 91 ? 1.290 -9.386 -2.632 1.00 90.69 91 ALA A N 1
ATOM 683 C CA . ALA A 1 91 ? 2.514 -10.000 -2.116 1.00 90.69 91 ALA A CA 1
ATOM 684 C C . ALA A 1 91 ? 3.537 -10.272 -3.236 1.00 90.69 91 ALA A C 1
ATOM 686 O O . ALA A 1 91 ? 4.734 -10.039 -3.062 1.00 90.69 91 ALA A O 1
ATOM 687 N N . GLN A 1 92 ? 3.069 -10.694 -4.416 1.00 88.31 92 GLN A N 1
ATOM 688 C CA . GLN A 1 92 ? 3.933 -10.913 -5.582 1.00 88.31 92 GLN A CA 1
ATOM 689 C C . GLN A 1 92 ? 4.599 -9.614 -6.052 1.00 88.31 92 GLN A C 1
ATOM 691 O O . GLN A 1 92 ? 5.776 -9.628 -6.399 1.00 88.31 92 GLN A O 1
ATOM 696 N N . MET A 1 93 ? 3.884 -8.484 -6.025 1.00 87.06 93 MET A N 1
ATOM 697 C CA . MET A 1 93 ? 4.434 -7.178 -6.417 1.00 87.06 93 MET A CA 1
ATOM 698 C C . MET A 1 93 ? 5.583 -6.720 -5.510 1.00 87.06 93 MET A C 1
ATOM 700 O O . MET A 1 93 ? 6.502 -6.051 -5.984 1.00 87.06 93 MET A O 1
ATOM 704 N N . VAL A 1 94 ? 5.548 -7.084 -4.225 1.00 86.81 94 VAL A N 1
ATOM 705 C CA . VAL A 1 94 ? 6.637 -6.800 -3.280 1.00 86.81 94 VAL A CA 1
ATOM 706 C C . VAL A 1 94 ? 7.800 -7.776 -3.459 1.00 86.81 94 VAL A C 1
ATOM 708 O O . VAL A 1 94 ? 8.947 -7.345 -3.461 1.00 86.81 94 VAL A O 1
ATOM 711 N N . GLY A 1 95 ? 7.526 -9.071 -3.654 1.00 78.62 95 GLY A N 1
ATOM 712 C CA . GLY A 1 95 ? 8.570 -10.099 -3.751 1.00 78.62 95 GLY A CA 1
ATOM 713 C C . GLY A 1 95 ? 9.303 -10.168 -5.098 1.00 78.62 95 GLY A C 1
ATOM 714 O O . GLY A 1 95 ? 10.512 -10.371 -5.124 1.00 78.62 95 GLY A O 1
ATOM 715 N N . ALA A 1 96 ? 8.593 -10.005 -6.220 1.00 75.00 96 ALA A N 1
ATOM 716 C CA . ALA A 1 96 ? 9.151 -10.150 -7.573 1.00 75.00 96 ALA A CA 1
ATOM 717 C C . ALA A 1 96 ? 9.663 -8.827 -8.175 1.00 75.00 96 ALA A C 1
ATOM 719 O O . ALA A 1 96 ? 10.366 -8.829 -9.184 1.00 75.00 96 ALA A O 1
ATOM 720 N N . GLY A 1 97 ? 9.336 -7.695 -7.548 1.00 74.94 97 GLY A N 1
ATOM 721 C CA . GLY A 1 97 ? 9.780 -6.368 -7.956 1.00 74.94 97 GLY A CA 1
ATOM 722 C C . GLY A 1 97 ? 8.662 -5.494 -8.523 1.00 74.94 97 GLY A C 1
ATOM 723 O O . GLY A 1 97 ? 7.821 -5.911 -9.322 1.00 74.94 97 GLY A O 1
ATOM 724 N N . SER A 1 98 ? 8.687 -4.225 -8.122 1.00 82.19 98 SER A N 1
ATOM 725 C CA . SER A 1 98 ? 7.709 -3.223 -8.542 1.00 82.19 98 SER A CA 1
ATOM 726 C C . SER A 1 98 ? 7.802 -2.875 -10.035 1.00 82.19 98 SER A C 1
ATOM 728 O O . SER A 1 98 ? 8.821 -3.094 -10.696 1.00 82.19 98 SER A O 1
ATOM 730 N N . GLN A 1 99 ? 6.769 -2.200 -10.547 1.00 85.75 99 GLN A N 1
ATOM 731 C CA . GLN A 1 99 ? 6.783 -1.568 -11.870 1.00 85.75 99 GLN A CA 1
ATOM 732 C C . GLN A 1 99 ? 8.016 -0.674 -12.080 1.00 85.75 99 GLN A C 1
ATOM 734 O O . GLN A 1 99 ? 8.587 -0.645 -13.168 1.00 85.75 99 GLN A O 1
ATOM 739 N N . VAL A 1 100 ? 8.469 0.035 -11.040 1.00 87.50 100 VAL A N 1
ATOM 740 C CA . VAL A 1 100 ? 9.666 0.885 -11.118 1.00 87.50 100 VAL A CA 1
ATOM 741 C C . VAL A 1 100 ? 10.916 0.044 -11.363 1.00 87.50 100 VAL A C 1
ATOM 743 O O . VAL A 1 100 ? 11.748 0.426 -12.185 1.00 87.50 100 VAL A O 1
ATOM 746 N N . SER A 1 101 ? 11.043 -1.106 -10.700 1.00 87.56 101 SER A N 1
ATOM 747 C CA . SER A 1 101 ? 12.161 -2.031 -10.910 1.00 87.56 101 SER A CA 1
ATOM 748 C C . SER A 1 101 ? 12.193 -2.534 -12.356 1.00 87.56 101 SER A C 1
ATOM 750 O O . SER A 1 101 ? 13.245 -2.487 -12.994 1.00 87.56 101 SER A O 1
ATOM 752 N N . ARG A 1 102 ? 11.031 -2.897 -12.918 1.00 89.62 102 ARG A N 1
ATOM 753 C CA . ARG A 1 102 ? 10.910 -3.335 -14.320 1.00 89.62 102 ARG A CA 1
ATOM 754 C C . ARG A 1 102 ? 11.236 -2.224 -15.320 1.00 89.62 102 ARG A C 1
ATOM 756 O O . ARG A 1 102 ? 11.973 -2.448 -16.277 1.00 89.62 102 ARG A O 1
ATOM 763 N N . LEU A 1 103 ? 10.782 -0.993 -15.069 1.00 91.06 103 LEU A N 1
ATOM 764 C CA . LEU A 1 103 ? 11.117 0.161 -15.915 1.00 91.06 103 LEU A CA 1
ATOM 765 C C . LEU A 1 103 ? 12.605 0.518 -15.861 1.00 91.06 103 LEU A C 1
ATOM 767 O O . LEU A 1 103 ? 13.172 0.898 -16.884 1.00 91.06 103 LEU A O 1
ATOM 771 N N . ARG A 1 104 ? 13.251 0.382 -14.695 1.00 90.12 104 ARG A N 1
ATOM 772 C CA . ARG A 1 104 ? 14.705 0.559 -14.570 1.00 90.12 104 ARG A CA 1
ATOM 773 C C . ARG A 1 104 ? 15.459 -0.508 -15.359 1.00 90.12 104 ARG A C 1
ATOM 775 O O . ARG A 1 104 ? 16.359 -0.144 -16.104 1.00 90.12 104 ARG A O 1
ATOM 782 N N . ALA A 1 105 ? 15.055 -1.776 -15.271 1.00 89.38 105 ALA A N 1
ATOM 783 C CA . ALA A 1 105 ? 15.650 -2.852 -16.066 1.00 89.38 105 ALA A CA 1
ATOM 784 C C . ALA A 1 105 ? 15.501 -2.592 -17.578 1.00 89.38 105 ALA A C 1
ATOM 786 O O . ALA A 1 105 ? 16.487 -2.619 -18.313 1.00 89.38 105 ALA A O 1
ATOM 787 N N . ALA A 1 106 ? 14.296 -2.220 -18.024 1.00 90.38 106 ALA A N 1
ATOM 788 C CA . ALA A 1 106 ? 14.027 -1.862 -19.417 1.00 90.38 106 ALA A CA 1
ATOM 789 C C . ALA A 1 106 ? 14.810 -0.624 -19.891 1.00 90.38 106 ALA A C 1
ATOM 791 O O . ALA A 1 106 ? 15.089 -0.492 -21.083 1.00 90.38 106 ALA A O 1
ATOM 792 N N . PHE A 1 107 ? 15.146 0.299 -18.983 1.00 92.06 107 PHE A N 1
ATOM 793 C CA . PHE A 1 107 ? 16.014 1.436 -19.283 1.00 92.06 107 PHE A CA 1
ATOM 794 C C . PHE A 1 107 ? 17.472 1.004 -19.421 1.00 92.06 107 PHE A C 1
ATOM 796 O O . PHE A 1 107 ? 18.125 1.391 -20.383 1.00 92.06 107 PHE A O 1
ATOM 803 N N . SER A 1 108 ? 17.972 0.174 -18.502 1.00 89.94 108 SER A N 1
ATOM 804 C CA . SER A 1 108 ? 19.347 -0.336 -18.528 1.00 89.94 108 SER A CA 1
ATOM 805 C C . SER A 1 108 ? 19.670 -1.115 -19.806 1.00 89.94 108 SER A C 1
ATOM 807 O O . SER A 1 108 ? 20.814 -1.101 -20.249 1.00 89.94 108 SER A O 1
ATOM 809 N N . SER A 1 109 ? 18.673 -1.754 -20.422 1.00 83.75 109 SER A N 1
ATOM 810 C CA . SER A 1 109 ? 18.811 -2.456 -21.703 1.00 83.75 109 SER A CA 1
ATOM 811 C C . SER A 1 109 ? 18.542 -1.580 -22.939 1.00 83.75 109 SER A C 1
ATOM 813 O O . SER A 1 109 ? 18.555 -2.092 -24.059 1.00 83.75 109 SER A O 1
ATOM 815 N N . ALA A 1 110 ? 18.227 -0.291 -22.777 1.00 87.06 110 ALA A N 1
ATOM 816 C CA . ALA A 1 110 ? 17.796 0.590 -23.861 1.00 87.06 110 ALA A CA 1
ATOM 817 C C . ALA A 1 110 ? 18.782 1.734 -24.131 1.00 87.06 110 ALA A C 1
ATOM 819 O O . ALA A 1 110 ? 19.447 2.247 -23.241 1.00 87.06 110 ALA A O 1
ATOM 820 N N . ALA A 1 111 ? 18.821 2.184 -25.388 1.00 87.12 111 ALA A N 1
ATOM 821 C CA . ALA A 1 111 ? 19.624 3.337 -25.799 1.00 87.12 111 ALA A CA 1
ATOM 822 C C . ALA A 1 111 ? 18.992 4.690 -25.414 1.00 87.12 111 ALA A C 1
ATOM 824 O O . ALA A 1 111 ? 19.674 5.711 -25.407 1.00 87.12 111 ALA A O 1
ATOM 825 N N . ASP A 1 112 ? 17.682 4.717 -25.146 1.00 92.00 112 ASP A N 1
ATOM 826 C CA . ASP A 1 112 ? 16.929 5.934 -24.854 1.00 92.00 112 ASP A CA 1
ATOM 827 C C . ASP A 1 112 ? 15.730 5.681 -23.919 1.00 92.00 112 ASP A C 1
ATOM 829 O O . ASP A 1 112 ? 15.342 4.547 -23.621 1.00 92.00 112 ASP A O 1
ATOM 833 N N . LEU A 1 113 ? 15.086 6.774 -23.495 1.00 92.12 113 LEU A N 1
ATOM 834 C CA . LEU A 1 113 ? 13.884 6.745 -22.653 1.00 92.12 113 LEU A CA 1
ATOM 835 C C . LEU A 1 113 ? 12.668 6.092 -23.330 1.00 92.12 113 LEU A C 1
ATOM 837 O O . LEU A 1 113 ? 11.666 5.827 -22.665 1.00 92.12 113 LEU A O 1
ATOM 841 N N . ARG A 1 114 ? 12.720 5.799 -24.636 1.00 93.94 114 ARG A N 1
ATOM 842 C CA . ARG A 1 114 ? 11.618 5.118 -25.322 1.00 93.94 114 ARG A CA 1
ATOM 843 C C . ARG A 1 114 ? 11.582 3.630 -24.971 1.00 93.94 114 ARG A C 1
ATOM 845 O O . ARG A 1 114 ? 10.529 3.023 -25.132 1.00 93.94 114 ARG A O 1
ATOM 852 N N . GLY A 1 115 ? 12.679 3.041 -24.482 1.00 92.06 115 GLY A N 1
ATOM 853 C CA . GLY A 1 115 ? 12.719 1.653 -23.996 1.00 92.06 115 GLY A CA 1
ATOM 854 C C . GLY A 1 115 ? 11.689 1.372 -22.894 1.00 92.06 115 GLY A C 1
ATOM 855 O O . GLY A 1 115 ? 10.769 0.585 -23.127 1.00 92.06 115 GLY A O 1
ATOM 856 N N . PRO A 1 116 ? 11.762 2.070 -21.746 1.00 93.31 116 PRO A N 1
ATOM 857 C CA . PRO A 1 116 ? 10.770 1.960 -20.674 1.00 93.31 116 PRO A CA 1
ATOM 858 C C . PRO A 1 116 ? 9.337 2.258 -21.124 1.00 93.31 116 PRO A C 1
ATOM 860 O O . PRO A 1 116 ? 8.412 1.566 -20.712 1.00 93.31 116 PRO A O 1
ATOM 863 N N . VAL A 1 117 ? 9.136 3.240 -22.014 1.00 94.69 117 VAL A N 1
ATOM 864 C CA . VAL A 1 117 ? 7.801 3.554 -22.558 1.00 94.69 117 VAL A CA 1
ATOM 865 C C . VAL A 1 117 ? 7.245 2.385 -23.375 1.00 94.69 117 VAL A C 1
ATOM 867 O O . VAL A 1 117 ? 6.090 2.006 -23.194 1.00 94.69 117 VAL A O 1
ATOM 870 N N . ARG A 1 118 ? 8.057 1.773 -24.250 1.00 94.25 118 ARG A N 1
ATOM 871 C CA . ARG A 1 118 ? 7.649 0.575 -25.004 1.00 94.25 118 ARG A CA 1
ATOM 872 C C . ARG A 1 118 ? 7.315 -0.586 -24.070 1.00 94.25 118 ARG A C 1
ATOM 874 O O . ARG A 1 118 ? 6.325 -1.270 -24.315 1.00 94.25 118 ARG A O 1
ATOM 881 N N . HIS A 1 119 ? 8.101 -0.776 -23.011 1.00 93.12 119 HIS A N 1
ATOM 882 C CA . HIS A 1 119 ? 7.853 -1.806 -22.004 1.00 93.12 119 HIS A CA 1
ATOM 883 C C . HIS A 1 119 ? 6.518 -1.577 -21.276 1.00 93.12 119 HIS A C 1
ATOM 885 O O . HIS A 1 119 ? 5.671 -2.465 -21.274 1.00 93.12 119 HIS A O 1
ATOM 891 N N . ALA A 1 120 ? 6.263 -0.359 -20.784 1.00 92.75 120 ALA A N 1
ATOM 892 C CA . ALA A 1 120 ? 5.003 -0.007 -20.124 1.00 92.75 120 ALA A CA 1
ATOM 893 C C . ALA A 1 120 ? 3.776 -0.222 -21.032 1.00 92.75 120 ALA A C 1
ATOM 895 O O . ALA A 1 120 ? 2.750 -0.748 -20.601 1.00 92.75 120 ALA A O 1
ATOM 896 N N . VAL A 1 121 ? 3.874 0.146 -22.317 1.00 94.62 121 VAL A N 1
ATOM 897 C CA . VAL A 1 121 ? 2.803 -0.099 -23.300 1.00 94.62 121 VAL A CA 1
ATOM 898 C C . VAL A 1 121 ? 2.586 -1.597 -23.535 1.00 94.62 121 VAL A C 1
ATOM 900 O O . VAL A 1 121 ? 1.443 -2.028 -23.704 1.00 94.62 121 VAL A O 1
ATOM 903 N N . ALA A 1 122 ? 3.654 -2.398 -23.557 1.00 93.88 122 ALA A N 1
ATOM 904 C CA . ALA A 1 122 ? 3.554 -3.846 -23.710 1.00 93.88 122 ALA A CA 1
ATOM 905 C C . ALA A 1 122 ? 2.847 -4.497 -22.510 1.00 93.88 122 ALA A C 1
ATOM 907 O O . ALA A 1 122 ? 1.937 -5.299 -22.715 1.00 93.88 122 ALA A O 1
ATOM 908 N N . GLU A 1 123 ? 3.184 -4.103 -21.280 1.00 92.69 123 GLU A N 1
ATOM 909 C CA . GLU A 1 123 ? 2.515 -4.585 -20.063 1.00 92.69 123 GLU A CA 1
ATOM 910 C C . GLU A 1 123 ? 1.042 -4.182 -20.009 1.00 92.69 123 GLU A C 1
ATOM 912 O O . GLU A 1 123 ? 0.182 -5.013 -19.706 1.00 92.69 123 GLU A O 1
ATOM 917 N N . LEU A 1 124 ? 0.724 -2.937 -20.382 1.00 92.44 124 LEU A N 1
ATOM 918 C CA . LEU A 1 124 ? -0.659 -2.470 -20.464 1.00 92.44 124 LEU A CA 1
ATOM 919 C C . LEU A 1 124 ? -1.482 -3.332 -21.432 1.00 92.44 124 LEU A C 1
ATOM 921 O O . LEU A 1 124 ? -2.579 -3.765 -21.084 1.00 92.44 124 LEU A O 1
ATOM 925 N N . ARG A 1 125 ? -0.944 -3.620 -22.626 1.00 94.56 125 ARG A N 1
ATOM 926 C CA . ARG A 1 125 ? -1.599 -4.484 -23.627 1.00 94.56 125 ARG A CA 1
ATOM 927 C C . ARG A 1 125 ? -1.716 -5.934 -23.161 1.00 94.56 125 ARG A C 1
ATOM 929 O O . ARG A 1 125 ? -2.733 -6.566 -23.423 1.00 94.56 125 ARG A O 1
ATOM 936 N N . ALA A 1 126 ? -0.700 -6.454 -22.475 1.00 93.56 126 ALA A N 1
ATOM 937 C CA . ALA A 1 126 ? -0.721 -7.798 -21.902 1.00 93.56 126 ALA A CA 1
ATOM 938 C C . ALA A 1 126 ? -1.675 -7.906 -20.699 1.00 93.56 126 ALA A C 1
ATOM 940 O O . ALA A 1 126 ? -2.114 -9.000 -20.345 1.00 93.56 126 ALA A O 1
ATOM 941 N N . GLY A 1 127 ? -1.982 -6.782 -20.047 1.00 90.75 127 GLY A N 1
ATOM 942 C CA . GLY A 1 127 ? -2.813 -6.728 -18.855 1.00 90.75 127 GLY A CA 1
ATOM 943 C C . GLY A 1 127 ? -2.178 -7.397 -17.633 1.00 90.75 127 GLY A C 1
ATOM 944 O O . GLY A 1 127 ? -2.921 -7.744 -16.708 1.00 90.75 127 GLY A O 1
ATOM 945 N N . ARG A 1 128 ? -0.855 -7.586 -17.627 1.00 90.00 128 ARG A N 1
ATOM 946 C CA . ARG A 1 128 ? -0.067 -8.204 -16.551 1.00 90.00 128 ARG A CA 1
ATOM 947 C C . ARG A 1 128 ? 1.398 -7.745 -16.613 1.00 90.00 128 ARG A C 1
ATOM 949 O O . ARG A 1 128 ? 1.833 -7.370 -17.705 1.00 90.00 128 ARG A O 1
ATOM 956 N N . PRO A 1 129 ? 2.152 -7.840 -15.502 1.00 88.38 129 PRO A N 1
ATOM 957 C CA . PRO A 1 129 ? 3.594 -7.635 -15.504 1.00 88.38 129 PRO A CA 1
ATOM 958 C C . PRO A 1 129 ? 4.307 -8.514 -16.530 1.00 88.38 129 PRO A C 1
ATOM 960 O O . PRO A 1 129 ? 3.992 -9.703 -16.669 1.00 88.38 129 PRO A O 1
ATOM 963 N N . LEU A 1 130 ? 5.278 -7.929 -17.223 1.00 88.56 130 LEU A N 1
ATOM 964 C CA . LEU A 1 130 ? 6.206 -8.635 -18.097 1.00 88.56 130 LEU A CA 1
ATOM 965 C C . LEU A 1 130 ? 7.577 -8.601 -17.435 1.00 88.56 130 LEU A C 1
ATOM 967 O O . LEU A 1 130 ? 8.274 -7.590 -17.456 1.00 88.56 130 LEU A O 1
ATOM 971 N N . TRP A 1 131 ? 7.947 -9.712 -16.812 1.00 74.12 131 TRP A N 1
ATOM 972 C CA . TRP A 1 131 ? 9.266 -9.860 -16.216 1.00 74.12 131 TRP A CA 1
ATOM 973 C C . TRP A 1 131 ? 10.307 -9.941 -17.332 1.00 74.12 131 TRP A C 1
ATOM 975 O O . TRP A 1 131 ? 10.098 -10.625 -18.334 1.00 74.12 131 TRP A O 1
ATOM 985 N N . VAL A 1 132 ? 11.378 -9.166 -17.187 1.00 61.69 132 VAL A N 1
ATOM 986 C CA . VAL A 1 132 ? 12.553 -9.273 -18.052 1.00 61.69 132 VAL A CA 1
ATOM 987 C C . VAL A 1 132 ? 13.396 -10.397 -17.457 1.00 61.69 132 VAL A C 1
ATOM 989 O O . VAL A 1 132 ? 13.715 -10.317 -16.270 1.00 61.69 132 VAL A O 1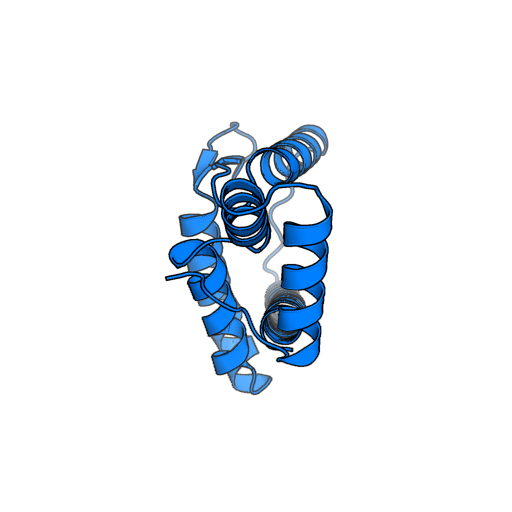
ATOM 992 N N . ASP A 1 133 ? 13.667 -11.436 -18.248 1.00 50.69 133 ASP A N 1
ATOM 993 C CA . ASP A 1 133 ? 14.614 -12.500 -17.887 1.00 50.69 133 ASP A CA 1
ATOM 994 C C . ASP A 1 133 ? 16.045 -11.953 -17.735 1.00 50.69 133 ASP A C 1
ATOM 996 O O . ASP A 1 133 ? 16.419 -11.034 -18.507 1.00 50.69 133 ASP A O 1
#